Protein AF-A0A8J3FY47-F1 (afdb_monomer_lite)

Organism: NCBI:txid907463

Sequence (64 aa):
MDTSSTMHGYRNGERVRDTRDGATGTVRFLEWSDPDEARAEIVWDNSFVADELADHILPYLARV

Secondary structure (DSSP, 8-state):
-----EETTEETT-EEEETTT--EEEEEE---S-TTS-SEEEEETT-S-EEE--TTTGGGEEE-

Foldseek 3Di:
DPPQDDDPNHGAQFWKAFQPPRWIWGKHADPDDDPPDQRIWTGTPPDPDIGRPDPVRVVRIDGD

Structure (mmCIF, N/CA/C/O backbone):
data_AF-A0A8J3FY47-F1
#
_entry.id   AF-A0A8J3FY47-F1
#
loop_
_atom_site.group_PDB
_atom_site.id
_atom_site.type_symbol
_atom_site.label_atom_id
_atom_site.label_alt_id
_atom_site.label_comp_id
_atom_site.label_asym_id
_atom_site.label_entity_id
_atom_site.label_seq_id
_atom_site.pdbx_PDB_ins_code
_atom_site.Cartn_x
_atom_site.Cartn_y
_atom_site.Cartn_z
_atom_site.occupancy
_atom_site.B_iso_or_equiv
_atom_site.auth_seq_id
_atom_site.auth_comp_id
_atom_site.auth_asym_id
_atom_site.auth_atom_id
_atom_site.pdbx_PDB_model_num
ATOM 1 N N . MET A 1 1 ? 26.235 -5.646 -0.407 1.00 42.12 1 MET A N 1
ATOM 2 C CA . MET A 1 1 ? 25.489 -4.513 -0.987 1.00 42.12 1 MET A CA 1
ATOM 3 C C . MET A 1 1 ? 24.032 -4.782 -0.701 1.00 42.12 1 MET A C 1
ATOM 5 O O . MET A 1 1 ? 23.541 -5.817 -1.124 1.00 42.12 1 MET A O 1
ATOM 9 N N . ASP A 1 2 ? 23.402 -3.942 0.110 1.00 45.69 2 ASP A N 1
ATOM 10 C CA . ASP A 1 2 ? 21.995 -4.087 0.476 1.00 45.69 2 ASP A CA 1
ATOM 11 C C . ASP A 1 2 ? 21.156 -3.572 -0.702 1.00 45.69 2 ASP A C 1
ATOM 13 O O . ASP A 1 2 ? 20.918 -2.375 -0.843 1.00 45.69 2 ASP A O 1
ATOM 17 N N . THR A 1 3 ? 20.831 -4.452 -1.649 1.00 47.00 3 THR A N 1
ATOM 18 C CA . THR A 1 3 ? 20.005 -4.121 -2.820 1.00 47.00 3 THR A CA 1
ATOM 19 C C . THR A 1 3 ? 18.532 -4.150 -2.434 1.00 47.00 3 THR A C 1
ATOM 21 O O . THR A 1 3 ? 17.735 -4.890 -3.006 1.00 47.00 3 THR A O 1
ATOM 24 N N . SER A 1 4 ? 18.170 -3.369 -1.420 1.00 61.84 4 SER A N 1
ATOM 25 C CA . SER A 1 4 ? 16.777 -3.123 -1.071 1.00 61.84 4 SER A CA 1
ATOM 26 C C . SER A 1 4 ? 16.182 -2.182 -2.123 1.00 61.84 4 SER A C 1
ATOM 28 O O . SER A 1 4 ? 16.143 -0.970 -1.922 1.00 61.84 4 SER A O 1
ATOM 30 N N . SER A 1 5 ? 15.775 -2.717 -3.277 1.00 80.00 5 SER A N 1
ATOM 31 C CA . SER A 1 5 ? 15.025 -1.951 -4.277 1.00 80.00 5 SER A CA 1
ATOM 32 C C . SER A 1 5 ? 13.758 -1.381 -3.637 1.00 80.00 5 SER A C 1
ATOM 34 O O . SER A 1 5 ? 13.031 -2.103 -2.951 1.00 80.00 5 SER A O 1
ATOM 36 N N . THR A 1 6 ? 13.495 -0.092 -3.850 1.00 85.81 6 THR A N 1
ATOM 37 C CA . THR A 1 6 ? 12.283 0.580 -3.369 1.00 85.81 6 THR A CA 1
ATOM 38 C C . THR A 1 6 ? 11.473 1.147 -4.528 1.00 85.81 6 THR A C 1
ATOM 40 O O . THR A 1 6 ? 12.020 1.497 -5.573 1.00 85.81 6 THR A O 1
ATOM 43 N N . MET A 1 7 ? 10.161 1.253 -4.328 1.00 86.50 7 MET A N 1
ATOM 44 C CA . MET A 1 7 ? 9.215 1.840 -5.271 1.00 86.50 7 MET A CA 1
ATOM 45 C C . MET A 1 7 ? 8.306 2.813 -4.547 1.00 86.50 7 MET A C 1
ATOM 47 O O . MET A 1 7 ? 7.709 2.446 -3.540 1.00 86.50 7 MET A O 1
ATOM 51 N N . HIS A 1 8 ? 8.262 4.069 -4.996 1.00 87.94 8 HIS A N 1
ATOM 52 C CA . HIS A 1 8 ? 7.584 5.150 -4.267 1.00 87.94 8 HIS A CA 1
ATOM 53 C C . HIS A 1 8 ? 7.984 5.227 -2.773 1.00 87.94 8 HIS A C 1
ATOM 55 O O . HIS A 1 8 ? 7.217 5.674 -1.927 1.00 87.94 8 HIS A O 1
ATOM 61 N N . GLY A 1 9 ? 9.202 4.782 -2.435 1.00 89.38 9 GLY A N 1
ATOM 62 C CA . GLY A 1 9 ? 9.694 4.727 -1.055 1.00 89.38 9 GLY A CA 1
ATOM 63 C C . GLY A 1 9 ? 9.204 3.535 -0.219 1.00 89.38 9 GLY A C 1
ATOM 64 O O . GLY A 1 9 ? 9.466 3.525 0.985 1.00 89.38 9 GLY A O 1
ATOM 65 N N . TYR A 1 10 ? 8.544 2.551 -0.834 1.00 91.88 10 TYR A N 1
ATOM 66 C CA . TYR A 1 10 ? 8.115 1.290 -0.222 1.00 91.88 10 TYR A CA 1
ATOM 67 C C . TYR A 1 10 ? 8.975 0.113 -0.681 1.00 91.88 10 TYR A C 1
ATOM 69 O O . TYR A 1 10 ? 9.564 0.147 -1.764 1.00 91.88 10 TYR A O 1
ATOM 77 N N . ARG A 1 11 ? 9.047 -0.936 0.137 1.00 92.44 11 ARG A N 1
ATOM 78 C CA . ARG A 1 11 ? 9.725 -2.205 -0.154 1.00 92.44 11 ARG A CA 1
ATOM 79 C C . ARG A 1 11 ? 8.720 -3.301 -0.488 1.00 92.44 11 ARG A C 1
ATOM 81 O O . ARG A 1 11 ? 7.591 -3.295 -0.008 1.00 92.44 11 ARG A O 1
ATOM 88 N N . ASN A 1 12 ? 9.165 -4.293 -1.253 1.00 92.62 12 ASN A N 1
ATOM 89 C CA . ASN A 1 12 ? 8.390 -5.513 -1.445 1.00 92.62 12 ASN A CA 1
ATOM 90 C C . ASN A 1 12 ? 8.151 -6.213 -0.092 1.00 92.62 12 ASN A C 1
ATOM 92 O O . ASN A 1 12 ? 9.085 -6.377 0.694 1.00 92.62 12 ASN A O 1
ATOM 96 N N . GLY A 1 13 ? 6.912 -6.617 0.173 1.00 93.69 13 GLY A N 1
ATOM 97 C CA . GLY A 1 13 ? 6.473 -7.189 1.445 1.00 93.69 13 GLY A CA 1
ATOM 98 C C . GLY A 1 13 ? 6.198 -6.167 2.555 1.00 93.69 13 GLY A C 1
ATOM 99 O O . GLY A 1 13 ? 5.815 -6.572 3.652 1.00 93.69 13 GLY A O 1
ATOM 100 N N . GLU A 1 14 ? 6.387 -4.864 2.315 1.00 96.00 14 GLU A N 1
ATOM 101 C CA . GLU A 1 14 ? 6.121 -3.830 3.321 1.00 96.00 14 GLU A CA 1
ATOM 102 C C . GLU A 1 14 ? 4.626 -3.741 3.642 1.00 96.00 14 GLU A C 1
ATOM 104 O O . GLU A 1 14 ? 3.770 -3.863 2.764 1.00 96.00 14 GLU A O 1
ATOM 109 N N . ARG A 1 15 ? 4.315 -3.529 4.923 1.00 97.56 15 ARG A N 1
ATOM 110 C CA . ARG A 1 15 ? 2.947 -3.410 5.420 1.00 97.56 15 ARG A CA 1
ATOM 111 C C . ARG A 1 15 ? 2.504 -1.960 5.426 1.00 97.5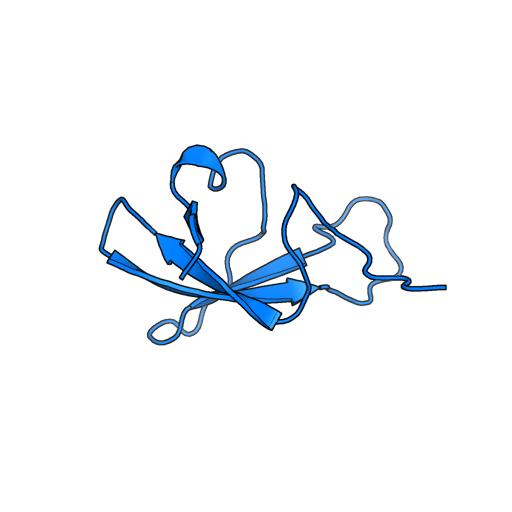6 15 ARG A C 1
ATOM 113 O O . ARG A 1 15 ? 3.199 -1.083 5.940 1.00 97.56 15 ARG A O 1
ATOM 120 N N . VAL A 1 16 ? 1.318 -1.733 4.880 1.00 97.31 16 VAL A N 1
ATOM 121 C CA . VAL A 1 16 ? 0.702 -0.414 4.800 1.00 97.31 16 VAL A CA 1
ATOM 122 C C . VAL A 1 16 ? -0.709 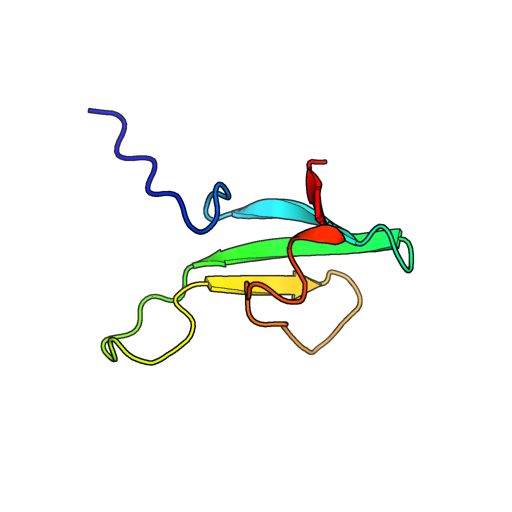-0.442 5.364 1.00 97.31 16 VAL A C 1
ATOM 124 O O . VAL A 1 16 ?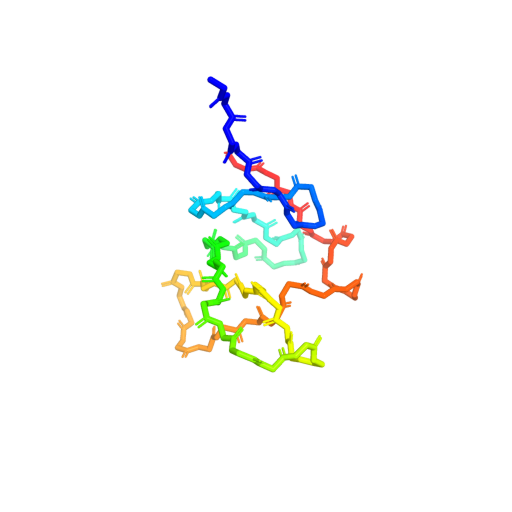 -1.372 -1.481 5.413 1.00 97.31 16 VAL A O 1
ATOM 127 N N . ARG A 1 17 ? -1.161 0.729 5.795 1.00 97.12 17 ARG A N 1
ATOM 128 C CA . ARG A 1 17 ? -2.527 1.008 6.209 1.00 97.12 17 ARG A CA 1
ATOM 129 C C . ARG A 1 17 ? -3.064 2.175 5.395 1.00 97.12 17 ARG A C 1
ATOM 131 O O . ARG A 1 17 ? -2.433 3.229 5.365 1.00 97.12 17 ARG A O 1
ATOM 138 N N . ASP A 1 18 ? -4.234 2.005 4.798 1.00 95.69 18 ASP A N 1
ATOM 139 C CA . ASP A 1 18 ? -4.996 3.106 4.227 1.00 95.69 18 ASP A CA 1
ATOM 140 C C . ASP A 1 18 ? -5.622 3.934 5.360 1.00 95.69 18 ASP A C 1
ATOM 142 O O . ASP A 1 18 ? -6.307 3.430 6.253 1.00 95.69 18 ASP A O 1
ATOM 146 N N . THR A 1 19 ? -5.336 5.228 5.361 1.00 96.88 19 THR A N 1
ATOM 147 C CA . THR A 1 19 ? -5.819 6.185 6.362 1.00 96.88 19 THR A CA 1
ATOM 148 C C . THR A 1 19 ? -7.269 6.616 6.134 1.00 96.88 19 THR A C 1
ATOM 150 O O . THR A 1 19 ? -7.869 7.181 7.048 1.00 96.88 19 THR A O 1
ATOM 153 N N . ARG A 1 20 ? -7.848 6.343 4.956 1.00 95.00 20 ARG A N 1
ATOM 154 C CA . ARG A 1 20 ? -9.229 6.701 4.593 1.00 95.00 20 ARG A CA 1
ATOM 155 C C . ARG A 1 20 ? -10.254 5.793 5.261 1.00 95.00 20 ARG A C 1
ATOM 157 O O . ARG A 1 20 ? -11.257 6.284 5.772 1.00 95.00 20 ARG A O 1
ATOM 164 N N . ASP A 1 21 ? -10.001 4.488 5.258 1.00 94.31 21 ASP A N 1
ATOM 165 C CA . ASP A 1 21 ? -10.928 3.459 5.747 1.00 94.31 21 ASP A CA 1
ATOM 166 C C . ASP A 1 21 ? -10.311 2.524 6.804 1.00 94.31 21 ASP A C 1
ATOM 168 O O . ASP A 1 21 ? -11.025 1.780 7.476 1.00 94.31 21 ASP A O 1
ATOM 172 N N . GLY A 1 22 ? -8.995 2.600 7.019 1.00 94.94 22 GLY A N 1
ATOM 173 C CA . GLY A 1 22 ? -8.273 1.769 7.972 1.00 94.94 22 GLY A CA 1
ATOM 174 C C . GLY A 1 22 ? -7.856 0.399 7.438 1.00 94.94 22 GLY A C 1
ATOM 175 O O . GLY A 1 22 ? -7.318 -0.376 8.232 1.00 94.94 22 GLY A O 1
ATOM 176 N N . ALA A 1 23 ? -8.079 0.097 6.154 1.00 94.81 23 ALA A N 1
ATOM 177 C CA . ALA A 1 23 ? -7.694 -1.170 5.546 1.00 94.81 23 ALA A CA 1
ATOM 178 C C . ALA A 1 23 ? -6.178 -1.385 5.614 1.00 94.81 23 ALA A C 1
ATOM 180 O O . ALA A 1 23 ? -5.388 -0.445 5.521 1.00 94.81 23 ALA A O 1
ATOM 181 N N . THR A 1 24 ? -5.758 -2.635 5.783 1.00 97.50 24 THR A N 1
ATOM 182 C CA . THR A 1 24 ? -4.344 -3.012 5.829 1.00 97.50 24 THR A CA 1
ATOM 183 C C . THR A 1 24 ? -3.988 -3.903 4.654 1.00 97.50 24 THR A C 1
ATOM 185 O O . THR A 1 24 ? -4.797 -4.721 4.214 1.00 97.50 24 THR A O 1
ATOM 188 N N . GLY A 1 25 ? -2.781 -3.722 4.127 1.00 96.62 25 GLY A N 1
ATOM 189 C CA . GLY A 1 25 ? -2.323 -4.421 2.936 1.00 96.62 25 GLY A CA 1
ATOM 190 C C . GLY A 1 25 ? -0.812 -4.573 2.880 1.00 96.62 25 GLY A C 1
ATOM 191 O O . GLY A 1 25 ? -0.068 -4.029 3.704 1.00 96.62 25 GLY A O 1
ATOM 192 N N . THR A 1 26 ? -0.366 -5.366 1.915 1.00 97.06 26 THR A N 1
ATOM 193 C CA . THR A 1 26 ? 1.044 -5.666 1.670 1.00 97.06 26 THR A CA 1
ATOM 194 C C . THR A 1 26 ? 1.444 -5.141 0.304 1.00 97.06 26 THR A C 1
ATOM 196 O O . THR A 1 26 ? 0.804 -5.465 -0.694 1.00 97.06 26 THR A O 1
ATOM 199 N N . VAL A 1 27 ? 2.534 -4.380 0.253 1.00 95.44 27 VAL A N 1
ATOM 200 C CA . VAL A 1 27 ? 3.168 -3.968 -1.001 1.00 95.44 27 VAL A CA 1
ATOM 201 C C . VAL A 1 27 ? 3.768 -5.194 -1.677 1.00 95.44 27 VAL A C 1
ATOM 203 O O . VAL A 1 27 ? 4.553 -5.923 -1.072 1.00 95.44 27 VAL A O 1
ATOM 206 N N . ARG A 1 28 ? 3.437 -5.407 -2.945 1.00 93.19 28 ARG A N 1
ATOM 207 C CA . ARG A 1 28 ? 3.963 -6.491 -3.764 1.00 93.19 28 ARG A CA 1
ATOM 208 C C . ARG A 1 28 ? 4.568 -5.921 -5.033 1.00 93.19 28 ARG A C 1
ATOM 210 O O . ARG A 1 28 ? 3.894 -5.232 -5.785 1.00 93.19 28 ARG A O 1
ATOM 217 N N . PHE A 1 29 ? 5.839 -6.206 -5.276 1.00 91.25 29 PHE A N 1
ATOM 218 C CA . PHE A 1 29 ? 6.483 -5.828 -6.532 1.00 91.25 29 PHE A CA 1
ATOM 219 C C . PHE A 1 29 ? 6.098 -6.834 -7.613 1.00 91.25 29 PHE A C 1
ATOM 221 O O . PHE A 1 29 ? 6.095 -8.045 -7.371 1.00 91.25 29 PHE A O 1
ATOM 228 N N . LEU A 1 30 ? 5.759 -6.323 -8.791 1.00 87.19 30 LEU A N 1
ATOM 229 C CA . LEU A 1 30 ? 5.370 -7.126 -9.940 1.00 87.19 30 LEU A CA 1
ATOM 230 C C . LEU A 1 30 ? 6.609 -7.365 -10.809 1.00 87.19 30 LEU A C 1
ATOM 232 O O . LEU A 1 30 ? 7.278 -6.429 -11.242 1.00 87.19 30 LEU A O 1
ATOM 236 N N . GLU A 1 31 ? 6.952 -8.633 -11.032 1.00 74.31 31 GLU A N 1
ATOM 237 C CA . GLU A 1 31 ? 8.092 -9.038 -11.865 1.00 74.31 31 GLU A CA 1
ATOM 238 C C . GLU A 1 31 ? 7.694 -9.062 -13.349 1.00 74.31 31 GLU A C 1
ATOM 240 O O . GLU A 1 31 ? 7.695 -10.125 -13.965 1.00 74.31 31 GLU A O 1
ATOM 245 N N . TRP A 1 32 ? 7.285 -7.931 -13.932 1.00 67.44 32 TRP A N 1
ATOM 246 C CA . TRP A 1 32 ? 6.813 -7.892 -15.325 1.00 67.44 32 TRP A CA 1
ATOM 247 C C . TRP A 1 32 ? 7.762 -7.173 -16.290 1.00 67.44 32 TRP A C 1
ATOM 249 O O . TRP A 1 32 ? 8.554 -6.308 -15.921 1.00 67.44 32 TRP A O 1
ATOM 259 N N . SER A 1 33 ? 7.712 -7.629 -17.545 1.00 51.12 33 SER A N 1
ATOM 260 C CA . SER A 1 33 ? 8.597 -7.266 -18.657 1.00 51.12 33 SER A CA 1
ATOM 261 C C . SER A 1 33 ? 8.195 -5.988 -19.397 1.00 51.12 33 SER A C 1
ATOM 263 O O . SER A 1 33 ? 8.937 -5.558 -20.280 1.00 51.12 33 SER A O 1
ATOM 265 N N . ASP A 1 34 ? 7.037 -5.408 -19.075 1.00 61.28 34 ASP A N 1
ATOM 266 C CA . ASP A 1 34 ? 6.520 -4.208 -19.730 1.00 61.28 34 ASP A CA 1
ATOM 267 C C . ASP A 1 34 ? 6.905 -2.947 -18.929 1.00 61.28 34 ASP A C 1
ATOM 269 O O . ASP A 1 34 ? 6.590 -2.853 -17.739 1.00 61.28 34 ASP A O 1
ATOM 273 N N . PRO A 1 35 ? 7.640 -1.987 -19.520 1.00 60.94 35 PRO A N 1
ATOM 274 C CA . PRO A 1 35 ? 8.039 -0.764 -18.831 1.00 60.94 35 PRO A CA 1
ATOM 275 C C . PRO A 1 35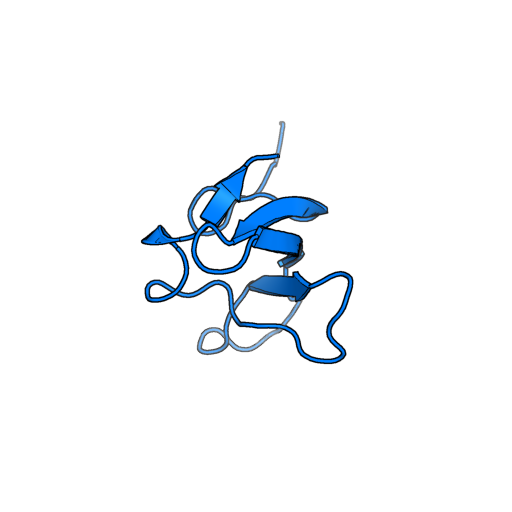 ? 6.875 0.170 -18.469 1.00 60.94 35 PRO A C 1
ATOM 277 O O . PRO A 1 35 ? 7.101 1.023 -17.603 1.00 60.94 35 PRO A O 1
ATOM 280 N N . ASP A 1 36 ? 5.702 0.018 -19.097 1.00 59.09 36 ASP A N 1
ATOM 281 C CA . ASP A 1 36 ? 4.562 0.940 -18.980 1.00 59.09 36 ASP A CA 1
ATOM 282 C C . ASP A 1 36 ? 3.510 0.509 -17.933 1.00 59.09 36 ASP A C 1
ATOM 284 O O . ASP A 1 36 ? 2.589 1.272 -17.640 1.00 59.09 36 ASP A O 1
ATOM 288 N N . GLU A 1 37 ? 3.645 -0.678 -17.331 1.00 62.91 37 GLU A N 1
ATOM 289 C CA . GLU A 1 37 ? 2.697 -1.224 -16.347 1.00 62.91 37 GLU A CA 1
ATOM 290 C C . GLU A 1 37 ? 3.165 -0.990 -14.896 1.00 62.91 37 GLU A C 1
ATOM 292 O O . GLU A 1 37 ? 4.367 -0.854 -14.622 1.00 62.91 37 GLU A O 1
ATOM 297 N N . ALA A 1 38 ? 2.224 -0.906 -13.943 1.00 61.19 38 ALA A N 1
ATOM 298 C CA . ALA A 1 38 ? 2.546 -0.661 -12.539 1.00 61.19 38 ALA A CA 1
ATOM 299 C C . ALA A 1 38 ? 3.535 -1.716 -12.026 1.00 61.19 38 ALA A C 1
ATOM 301 O O . ALA A 1 38 ? 3.288 -2.917 -12.044 1.00 61.19 38 ALA A O 1
ATOM 302 N N . ARG A 1 39 ? 4.690 -1.263 -11.541 1.00 81.31 39 ARG A N 1
ATOM 303 C CA . ARG A 1 39 ? 5.769 -2.160 -11.103 1.00 81.31 39 ARG A CA 1
ATOM 304 C C . ARG A 1 39 ? 5.575 -2.670 -9.664 1.00 81.31 39 ARG A C 1
ATOM 306 O O . ARG A 1 39 ? 6.383 -3.461 -9.170 1.00 81.31 39 ARG A O 1
ATOM 313 N N . ALA A 1 40 ? 4.516 -2.221 -8.989 1.00 90.00 40 ALA A N 1
ATOM 314 C CA . ALA A 1 40 ? 4.079 -2.710 -7.690 1.00 90.00 40 ALA A CA 1
ATOM 315 C C . ALA A 1 40 ? 2.577 -2.475 -7.473 1.00 90.00 40 ALA A C 1
ATOM 317 O O . ALA A 1 40 ? 1.993 -1.534 -8.007 1.00 90.00 40 ALA A O 1
ATOM 318 N N . GLU A 1 41 ? 1.988 -3.308 -6.626 1.00 93.69 41 GLU A N 1
ATOM 319 C CA . GLU A 1 41 ? 0.593 -3.271 -6.192 1.00 93.69 41 GLU A CA 1
ATOM 320 C C . GLU A 1 41 ? 0.502 -3.381 -4.662 1.00 93.69 41 GLU A C 1
ATOM 322 O O . GLU A 1 41 ? 1.479 -3.710 -3.982 1.00 93.69 41 GLU A O 1
ATOM 327 N N . ILE A 1 42 ? -0.678 -3.123 -4.112 1.00 95.19 42 ILE A N 1
ATOM 328 C CA . ILE A 1 42 ? -1.029 -3.350 -2.715 1.00 95.19 42 ILE A CA 1
ATOM 329 C C . ILE A 1 42 ? -2.087 -4.440 -2.677 1.00 95.19 42 ILE A C 1
ATOM 331 O O . ILE A 1 42 ? -3.196 -4.271 -3.179 1.00 95.19 42 ILE A O 1
ATOM 335 N N . VAL A 1 43 ? -1.749 -5.552 -2.036 1.00 95.69 43 VAL A N 1
ATOM 336 C CA . VAL A 1 43 ? -2.687 -6.640 -1.767 1.00 95.69 43 VAL A CA 1
ATOM 337 C C . VAL A 1 43 ? -3.329 -6.387 -0.407 1.00 95.69 43 VAL A C 1
ATOM 339 O O . VAL A 1 43 ? -2.658 -6.496 0.622 1.00 95.69 43 VAL A O 1
ATOM 342 N N . TRP A 1 44 ? -4.610 -6.025 -0.393 1.00 95.88 44 TRP A N 1
ATOM 343 C CA . TRP A 1 44 ? -5.357 -5.742 0.836 1.00 95.88 44 TRP A CA 1
ATOM 344 C C . TRP A 1 44 ? -5.830 -7.025 1.527 1.00 95.88 44 TRP A C 1
ATOM 346 O O . TRP A 1 44 ? -6.368 -7.918 0.878 1.00 95.88 44 TRP A O 1
ATOM 356 N N . ASP A 1 45 ? -5.709 -7.103 2.855 1.00 94.88 45 ASP A N 1
ATOM 357 C CA . ASP A 1 45 ? -5.958 -8.343 3.616 1.00 94.88 45 ASP A CA 1
ATOM 358 C C . ASP A 1 45 ? -7.401 -8.860 3.507 1.00 94.88 45 ASP A C 1
ATOM 360 O O . ASP A 1 45 ? -7.645 -10.060 3.601 1.00 94.88 45 ASP A O 1
ATOM 364 N N . ASN A 1 46 ? -8.360 -7.946 3.330 1.00 89.44 46 ASN A N 1
ATOM 365 C CA . ASN A 1 46 ? -9.793 -8.243 3.287 1.00 89.44 46 ASN A CA 1
ATOM 366 C C . ASN A 1 46 ? -10.410 -7.995 1.898 1.00 89.44 46 ASN A C 1
ATOM 368 O O . ASN A 1 46 ? -11.628 -7.858 1.789 1.00 89.44 46 ASN A O 1
ATOM 372 N N . SER A 1 47 ? -9.590 -7.909 0.844 1.00 88.50 47 SER A N 1
ATOM 373 C CA . SER A 1 47 ? -10.047 -7.703 -0.534 1.00 88.50 47 SER A CA 1
ATOM 374 C C . SER A 1 47 ? -9.535 -8.807 -1.453 1.00 88.50 47 SER A C 1
ATOM 376 O O . SER A 1 47 ? -8.430 -9.313 -1.288 1.00 88.50 47 SER A O 1
ATOM 378 N N . PHE A 1 48 ? -10.327 -9.14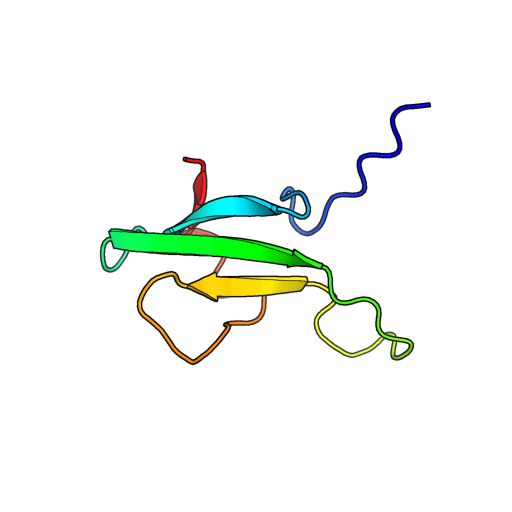8 -2.468 1.00 85.62 48 PHE A N 1
ATOM 379 C CA . PHE A 1 48 ? -9.875 -9.984 -3.588 1.00 85.62 48 PHE A CA 1
ATOM 380 C C . PHE A 1 48 ? -9.201 -9.167 -4.699 1.00 85.62 48 PHE A C 1
ATOM 382 O O . PHE A 1 48 ? -8.771 -9.732 -5.701 1.00 85.62 48 PHE A O 1
ATOM 389 N N . VAL A 1 49 ? -9.150 -7.845 -4.537 1.00 83.19 49 VAL A N 1
ATOM 390 C CA . VAL A 1 49 ? -8.595 -6.897 -5.502 1.00 83.19 49 VAL A CA 1
ATOM 391 C C . VAL A 1 49 ? -7.317 -6.299 -4.924 1.00 83.19 49 VAL A C 1
ATOM 393 O O . VAL A 1 49 ? -7.270 -5.972 -3.734 1.00 83.19 49 VAL A O 1
ATOM 396 N N . ALA A 1 50 ? -6.302 -6.162 -5.773 1.00 89.38 50 ALA A N 1
ATOM 397 C CA . ALA A 1 50 ? -5.112 -5.377 -5.492 1.00 89.38 50 ALA A CA 1
ATOM 398 C C . ALA A 1 50 ? -5.231 -4.011 -6.175 1.00 89.38 50 ALA A C 1
ATOM 400 O O . ALA A 1 50 ? -5.765 -3.922 -7.281 1.00 89.38 50 ALA A O 1
ATOM 401 N N . ASP A 1 51 ? -4.733 -2.968 -5.517 1.00 91.00 51 ASP A N 1
ATOM 402 C CA . ASP A 1 51 ? -4.619 -1.640 -6.118 1.00 91.00 51 ASP A CA 1
ATOM 403 C C . ASP A 1 51 ? -3.183 -1.406 -6.570 1.00 91.00 51 ASP A C 1
ATOM 405 O O . ASP A 1 51 ? -2.239 -1.731 -5.851 1.00 91.00 51 ASP A O 1
ATOM 409 N N . GLU A 1 52 ? -2.995 -0.798 -7.734 1.00 92.25 52 GLU A N 1
ATOM 410 C CA . GLU A 1 52 ? -1.668 -0.364 -8.163 1.00 92.25 52 GLU A CA 1
ATOM 411 C C . GLU A 1 52 ? -1.060 0.604 -7.138 1.00 92.25 52 GLU A C 1
ATOM 413 O O . GLU A 1 52 ? -1.725 1.511 -6.624 1.00 92.25 52 GLU A O 1
ATOM 418 N N . LEU A 1 53 ? 0.237 0.451 -6.860 1.00 90.31 53 LEU A N 1
ATOM 419 C CA . LEU A 1 53 ? 0.978 1.411 -6.052 1.00 90.31 53 LEU A CA 1
ATOM 420 C C . LEU A 1 53 ? 1.245 2.666 -6.896 1.00 90.31 53 LEU A C 1
ATOM 422 O O . LEU A 1 53 ? 2.318 2.821 -7.473 1.00 90.31 53 LEU A O 1
ATOM 426 N N . ALA A 1 54 ? 0.250 3.548 -6.972 1.00 89.44 54 ALA A N 1
ATOM 427 C CA . ALA A 1 54 ? 0.239 4.715 -7.850 1.00 89.44 54 ALA A CA 1
ATOM 428 C C . ALA A 1 54 ? 0.044 6.038 -7.089 1.00 89.44 54 ALA A C 1
ATOM 430 O O . ALA A 1 54 ? -0.507 6.076 -5.989 1.00 89.44 54 ALA A O 1
ATOM 431 N N . ASP A 1 55 ? 0.437 7.156 -7.708 1.00 89.50 55 ASP A N 1
ATOM 432 C CA . ASP A 1 55 ? 0.492 8.486 -7.076 1.00 89.50 55 ASP A CA 1
ATOM 433 C C . ASP A 1 55 ? -0.805 8.933 -6.381 1.00 89.50 55 ASP A C 1
ATOM 435 O O . ASP A 1 55 ? -0.759 9.659 -5.390 1.00 89.50 55 ASP A O 1
ATOM 439 N N . HIS A 1 56 ? -1.968 8.492 -6.865 1.00 88.69 56 HIS A N 1
ATOM 440 C CA . HIS A 1 56 ? -3.264 8.872 -6.302 1.00 88.69 56 HIS A CA 1
ATOM 441 C C . HIS A 1 56 ? -3.588 8.177 -4.967 1.00 88.69 56 HIS A C 1
ATOM 443 O O . HIS A 1 56 ? -4.417 8.689 -4.213 1.00 88.69 56 HIS A O 1
ATOM 449 N N . ILE A 1 57 ? -2.956 7.037 -4.660 1.00 90.56 57 ILE A N 1
ATOM 450 C CA . ILE A 1 57 ? -3.161 6.317 -3.396 1.00 90.56 57 ILE A CA 1
ATOM 451 C C . ILE A 1 57 ? -2.083 6.638 -2.353 1.00 90.56 57 ILE A C 1
ATOM 453 O O . ILE A 1 57 ? -2.379 6.644 -1.159 1.00 90.56 57 ILE A O 1
ATOM 457 N N . LEU A 1 58 ? -0.864 6.998 -2.780 1.00 93.06 58 LEU A N 1
ATOM 458 C CA . LEU A 1 58 ? 0.279 7.263 -1.889 1.00 93.06 58 LEU A CA 1
ATOM 459 C C . LEU A 1 58 ? -0.002 8.234 -0.725 1.00 93.06 58 LEU A C 1
ATOM 461 O O . LEU A 1 58 ? 0.462 7.939 0.378 1.00 93.06 58 LEU A O 1
ATOM 465 N N . PRO A 1 59 ? -0.747 9.351 -0.895 1.00 96.19 59 PRO A N 1
ATOM 466 C CA . PRO A 1 59 ? -1.016 10.285 0.202 1.00 96.19 59 PRO A CA 1
ATOM 467 C C . PRO A 1 59 ? -1.811 9.674 1.358 1.00 96.19 59 PRO A C 1
ATOM 469 O O . PRO A 1 59 ? -1.837 10.241 2.448 1.00 96.19 59 PRO A O 1
ATOM 472 N N . TYR A 1 60 ? -2.473 8.542 1.117 1.00 95.62 60 TYR A N 1
ATOM 473 C CA . TYR A 1 60 ? -3.336 7.880 2.084 1.00 95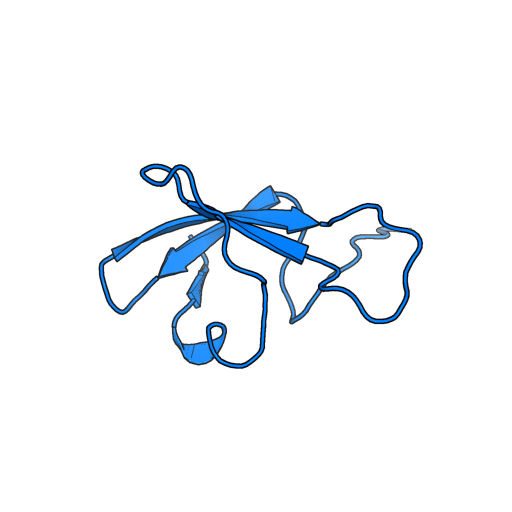.62 60 TYR A CA 1
ATOM 474 C C . TYR A 1 60 ? -2.678 6.677 2.755 1.00 95.62 60 TYR A C 1
ATOM 476 O O . TYR A 1 60 ? -3.284 6.102 3.656 1.00 95.62 60 TYR A O 1
ATOM 484 N N . LEU A 1 61 ? -1.454 6.310 2.370 1.00 96.12 61 LEU A N 1
ATOM 485 C CA . LEU A 1 61 ? -0.758 5.148 2.911 1.00 96.12 61 LEU A CA 1
ATOM 486 C C . LEU A 1 61 ? 0.123 5.527 4.103 1.00 96.12 61 LEU A C 1
ATOM 488 O O . LEU A 1 61 ? 1.003 6.383 4.013 1.00 96.12 61 LEU A O 1
ATOM 492 N N . ALA A 1 62 ? -0.086 4.837 5.219 1.00 96.31 62 ALA A N 1
ATOM 493 C CA . ALA A 1 62 ? 0.774 4.881 6.393 1.00 96.31 62 ALA A CA 1
ATOM 494 C C . ALA A 1 62 ? 1.518 3.551 6.563 1.00 96.31 62 ALA A C 1
ATOM 496 O O . ALA A 1 62 ? 0.954 2.484 6.325 1.00 96.31 62 ALA A O 1
ATOM 497 N N . ARG A 1 63 ? 2.776 3.609 7.010 1.00 94.44 63 ARG A N 1
ATOM 498 C CA . ARG A 1 63 ? 3.562 2.416 7.363 1.00 94.44 63 ARG A CA 1
ATOM 499 C C . ARG A 1 63 ? 3.076 1.829 8.687 1.00 94.44 63 ARG A C 1
ATOM 501 O O . ARG A 1 63 ? 2.713 2.591 9.587 1.00 94.44 63 ARG A O 1
ATOM 508 N N . VAL A 1 64 ? 3.095 0.501 8.786 1.00 89.88 64 VAL A N 1
ATOM 509 C CA . VAL A 1 64 ? 2.708 -0.266 9.985 1.00 89.88 64 VAL A CA 1
ATOM 510 C C . VAL A 1 64 ? 3.926 -0.908 10.629 1.00 89.88 64 VAL A C 1
ATOM 512 O O . VAL A 1 64 ? 4.774 -1.435 9.877 1.00 89.88 64 VAL A O 1
#

pLDDT: mean 85.77, std 14.47, range [42.12, 97.56]

Radius of gyration: 11.74 Å; chains: 1; bounding box: 36×20×30 Å